Protein AF-A0A5N1IMX7-F1 (afdb_monomer_lite)

Sequence (66 aa):
MLLLATVWEYYYLGDRHTDATLRKAKCRAVRTEAGKCIRGKNGSMLVQFEDGKTRIIVGRLLRKLK

Organism: NCBI:txid2607655

pLDDT: mean 90.31, std 14.51, range [34.72, 97.94]

Radius of gyration: 12.1 Å; chains: 1; bounding box: 42×22×22 Å

Foldseek 3Di:
DDPPLPWWKWFQQDDPPDDPVRHRFMWTFDADPVSHGAADPQQWTWIATPVRDIDTGRNVRIGTDD

Secondary structure (DSSP, 8-state):
--------EEEE---TTS-GGGTT-EEEE-B-TTSPBPB-TTSEEEEEETTS-EEEEEGGGEEE--

Structure (mmCIF, N/CA/C/O backbone):
data_AF-A0A5N1IMX7-F1
#
_entry.id   AF-A0A5N1IMX7-F1
#
loop_
_atom_site.group_PDB
_atom_site.id
_atom_site.type_symbol
_atom_site.label_atom_id
_atom_site.label_alt_id
_atom_site.label_comp_id
_atom_site.label_asym_id
_atom_site.label_entity_id
_atom_site.label_seq_id
_atom_site.pdbx_PDB_ins_code
_atom_site.Cartn_x
_atom_site.Cartn_y
_atom_site.Cartn_z
_atom_site.occupancy
_atom_site.B_iso_or_equiv
_atom_site.auth_seq_id
_atom_site.auth_comp_id
_atom_site.auth_asym_id
_atom_site.auth_atom_id
_atom_site.pdbx_PDB_model_num
ATOM 1 N N . MET A 1 1 ? -27.596 -6.811 5.128 1.00 34.72 1 MET A N 1
ATOM 2 C CA . MET A 1 1 ? -27.001 -5.459 5.190 1.00 34.72 1 MET A CA 1
ATOM 3 C C . MET A 1 1 ? -25.525 -5.566 4.812 1.00 34.72 1 MET A C 1
ATOM 5 O O . MET A 1 1 ? -24.682 -5.749 5.676 1.00 34.72 1 MET A O 1
ATOM 9 N N . LEU A 1 2 ? -25.219 -5.575 3.511 1.00 40.59 2 LEU A N 1
ATOM 10 C CA . LEU A 1 2 ? -23.840 -5.602 3.012 1.00 40.59 2 LEU A CA 1
ATOM 11 C C . LEU A 1 2 ? -23.320 -4.163 3.012 1.00 40.59 2 LEU A C 1
ATOM 13 O O . LEU A 1 2 ? -23.692 -3.363 2.158 1.00 40.59 2 LEU A O 1
ATOM 17 N N . LEU A 1 3 ? -22.510 -3.821 4.014 1.00 45.41 3 LEU A N 1
ATOM 18 C CA . LEU A 1 3 ? -21.739 -2.582 4.020 1.00 45.41 3 LEU A CA 1
ATOM 19 C C . LEU A 1 3 ? -20.827 -2.596 2.790 1.00 45.41 3 LEU A C 1
ATOM 21 O O . LEU A 1 3 ? -19.871 -3.367 2.727 1.00 45.41 3 LEU A O 1
ATOM 25 N N . LEU A 1 4 ? -21.124 -1.733 1.818 1.00 44.88 4 LEU A N 1
ATOM 26 C CA . LEU A 1 4 ? -20.189 -1.337 0.772 1.00 44.88 4 LEU A CA 1
ATOM 27 C C . LEU A 1 4 ? -19.034 -0.595 1.454 1.00 44.88 4 LEU A C 1
ATOM 29 O O . LEU A 1 4 ? -18.992 0.635 1.495 1.00 44.88 4 LEU A O 1
ATOM 33 N N . ALA A 1 5 ? -18.107 -1.342 2.052 1.00 55.19 5 ALA A N 1
ATOM 34 C CA . ALA A 1 5 ? -16.823 -0.806 2.450 1.00 55.19 5 ALA A CA 1
ATOM 35 C C . ALA A 1 5 ? -16.160 -0.327 1.160 1.00 55.19 5 ALA A C 1
ATOM 37 O O . ALA A 1 5 ? -15.668 -1.129 0.372 1.00 55.19 5 ALA A O 1
ATOM 38 N N . THR A 1 6 ? -16.218 0.979 0.900 1.00 63.22 6 THR A N 1
ATOM 39 C CA . THR A 1 6 ? -15.496 1.586 -0.216 1.00 63.22 6 THR A CA 1
ATOM 40 C C . THR A 1 6 ? -14.035 1.178 -0.078 1.00 63.22 6 THR A C 1
ATOM 42 O O . THR A 1 6 ? -13.356 1.566 0.877 1.00 63.22 6 THR A O 1
ATOM 45 N N . VAL A 1 7 ? -13.579 0.305 -0.973 1.00 71.12 7 VAL A N 1
ATOM 46 C CA . VAL A 1 7 ? -12.217 -0.216 -0.961 1.00 71.12 7 VAL A CA 1
ATOM 47 C C . VAL A 1 7 ? -11.343 0.854 -1.595 1.00 71.12 7 VAL A C 1
ATOM 49 O O . VAL A 1 7 ? -11.570 1.263 -2.729 1.00 71.12 7 VAL A O 1
ATOM 52 N N . TRP A 1 8 ? -10.363 1.364 -0.851 1.00 87.38 8 TRP A N 1
ATOM 53 C CA . TRP A 1 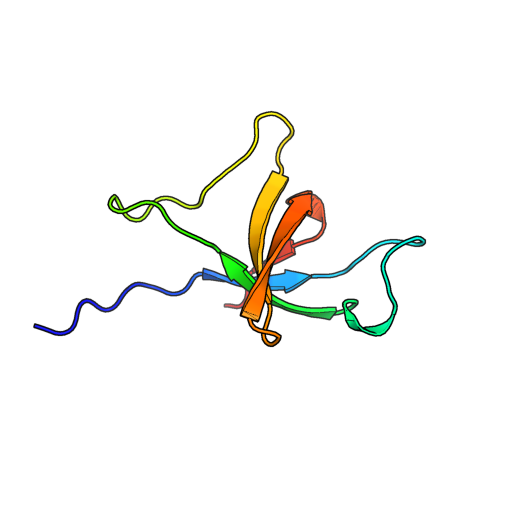8 ? -9.424 2.344 -1.397 1.00 87.38 8 TRP A CA 1
ATOM 54 C C . TRP A 1 8 ? -8.251 1.571 -1.956 1.00 87.38 8 TRP A C 1
ATOM 56 O O . TRP A 1 8 ? -7.379 1.127 -1.206 1.00 87.38 8 TRP A O 1
ATOM 66 N N . GLU A 1 9 ? -8.292 1.359 -3.264 1.00 94.81 9 GLU A N 1
ATOM 67 C CA . GLU A 1 9 ? -7.273 0.623 -3.996 1.00 94.81 9 GLU A CA 1
ATOM 68 C C . GLU A 1 9 ? -6.202 1.569 -4.546 1.00 94.81 9 GLU A C 1
ATOM 70 O O . GLU A 1 9 ? -6.460 2.732 -4.879 1.00 94.81 9 GLU A O 1
ATOM 75 N N . TYR A 1 10 ? -4.974 1.067 -4.625 1.00 97.00 10 TYR A N 1
ATOM 76 C CA . TYR A 1 10 ? -3.803 1.801 -5.078 1.00 97.00 10 TYR A CA 1
ATOM 77 C C . TYR A 1 10 ? -2.897 0.905 -5.929 1.00 97.00 10 TYR A C 1
ATOM 79 O O . TYR A 1 10 ? -2.852 -0.307 -5.731 1.00 97.00 10 TYR A O 1
ATOM 87 N N . TYR A 1 11 ? -2.107 1.518 -6.811 1.00 97.19 11 TYR A N 1
ATOM 88 C CA . TYR A 1 11 ? -0.853 0.943 -7.295 1.00 97.19 11 TYR A CA 1
ATOM 89 C C . TYR A 1 11 ? 0.303 1.416 -6.415 1.00 97.19 11 TYR A C 1
ATOM 91 O O . TYR A 1 11 ? 0.454 2.621 -6.175 1.00 97.19 11 TYR A O 1
ATOM 99 N N . TYR A 1 12 ? 1.149 0.487 -5.974 1.00 97.44 12 TYR A N 1
ATOM 100 C CA . TYR A 1 12 ? 2.418 0.807 -5.331 1.00 97.44 12 TYR A CA 1
ATOM 101 C C . TYR A 1 12 ? 3.512 0.977 -6.384 1.00 97.44 12 TYR A C 1
ATOM 103 O O . TYR A 1 12 ? 3.900 0.021 -7.038 1.00 97.44 12 TYR A O 1
ATOM 111 N N . LEU A 1 13 ? 4.037 2.188 -6.561 1.00 97.62 13 LEU A N 1
ATOM 112 C CA . LEU A 1 13 ? 5.069 2.458 -7.569 1.00 97.62 13 LEU A CA 1
ATOM 113 C C . LEU A 1 13 ? 6.402 1.766 -7.261 1.00 97.62 13 LEU A C 1
ATOM 115 O O . LEU A 1 13 ? 7.112 1.365 -8.182 1.00 97.62 13 LEU A O 1
ATOM 119 N N . GLY A 1 14 ? 6.724 1.625 -5.975 1.00 96.38 14 GLY A N 1
ATOM 120 C CA . GLY A 1 14 ? 8.062 1.270 -5.522 1.00 96.38 14 GLY A CA 1
ATOM 121 C C . GLY A 1 14 ? 9.090 2.382 -5.739 1.00 96.38 14 GLY A C 1
ATOM 122 O O . GLY A 1 14 ? 8.798 3.467 -6.240 1.00 96.38 14 GLY A O 1
ATOM 123 N N . ASP A 1 15 ? 10.312 2.092 -5.325 1.00 95.00 15 ASP A N 1
ATOM 124 C CA . ASP A 1 15 ? 11.522 2.883 -5.511 1.00 95.00 15 ASP A CA 1
ATOM 125 C C . ASP A 1 15 ? 12.691 1.967 -5.914 1.00 95.00 15 ASP A C 1
ATOM 127 O O . ASP A 1 15 ? 12.509 0.767 -6.155 1.00 95.00 15 ASP A O 1
ATOM 131 N N . ARG A 1 16 ? 13.909 2.524 -5.984 1.00 95.75 16 ARG A N 1
ATOM 132 C CA . ARG A 1 16 ? 15.111 1.790 -6.407 1.00 95.75 16 ARG A CA 1
ATOM 133 C C . ARG A 1 16 ? 15.394 0.523 -5.586 1.00 95.75 16 ARG A C 1
ATOM 135 O O . ARG A 1 16 ? 15.953 -0.409 -6.146 1.00 95.75 16 ARG A O 1
ATOM 142 N N . HIS A 1 17 ? 14.980 0.488 -4.319 1.00 94.62 17 HIS A N 1
ATOM 143 C CA . HIS A 1 17 ? 15.257 -0.594 -3.366 1.00 94.62 17 HIS A CA 1
ATOM 144 C C . HIS A 1 17 ? 14.067 -1.530 -3.159 1.00 94.62 17 HIS A C 1
ATOM 146 O O . HIS A 1 17 ? 14.161 -2.516 -2.436 1.00 94.62 17 HIS A O 1
ATOM 152 N N . THR A 1 18 ? 12.931 -1.215 -3.773 1.00 95.25 18 THR A N 1
ATOM 153 C CA . THR A 1 18 ? 11.733 -2.044 -3.696 1.00 95.25 18 THR A CA 1
ATOM 154 C C . THR A 1 18 ? 11.939 -3.346 -4.457 1.00 95.25 18 THR A C 1
ATOM 156 O O . THR A 1 18 ? 12.371 -3.313 -5.613 1.00 95.25 18 THR A O 1
ATOM 159 N N . ASP A 1 19 ? 11.556 -4.458 -3.826 1.00 93.56 19 ASP A N 1
ATOM 160 C CA . ASP A 1 19 ? 11.449 -5.771 -4.463 1.00 93.56 19 ASP A CA 1
ATOM 161 C C . ASP A 1 19 ? 10.699 -5.651 -5.799 1.00 93.56 19 ASP A C 1
ATOM 163 O O . ASP A 1 19 ? 9.603 -5.084 -5.869 1.00 93.56 19 ASP A O 1
ATOM 167 N N . ALA A 1 20 ? 11.303 -6.168 -6.869 1.00 93.94 20 ALA A N 1
ATOM 168 C CA . ALA A 1 20 ? 10.759 -6.072 -8.216 1.00 93.94 20 ALA A CA 1
ATOM 169 C C . ALA A 1 20 ? 9.335 -6.644 -8.320 1.00 93.94 20 ALA A C 1
ATOM 171 O O . ALA A 1 20 ? 8.531 -6.115 -9.085 1.00 93.94 20 ALA A O 1
ATOM 172 N N . THR A 1 21 ? 9.003 -7.654 -7.512 1.00 93.38 21 THR A N 1
ATOM 173 C CA . THR A 1 21 ? 7.680 -8.299 -7.489 1.00 93.38 21 THR A CA 1
ATOM 174 C C . THR A 1 21 ? 6.573 -7.402 -6.931 1.00 93.38 21 THR A C 1
ATOM 176 O O . THR A 1 21 ? 5.400 -7.604 -7.234 1.00 93.38 21 THR A O 1
ATOM 179 N N . LEU A 1 22 ? 6.926 -6.379 -6.146 1.00 94.12 22 LEU A N 1
ATOM 180 C CA . LEU A 1 22 ? 5.971 -5.446 -5.543 1.00 94.12 22 LEU A CA 1
ATOM 181 C C . LEU A 1 22 ? 5.812 -4.151 -6.346 1.00 94.12 22 LEU A C 1
ATOM 183 O O . LEU A 1 22 ? 4.890 -3.373 -6.087 1.00 94.12 22 LEU A O 1
ATOM 187 N N . ARG A 1 23 ? 6.688 -3.886 -7.323 1.00 95.25 23 ARG A N 1
ATOM 188 C CA . ARG A 1 23 ? 6.590 -2.682 -8.155 1.00 95.25 23 ARG A CA 1
ATOM 189 C C . ARG A 1 23 ? 5.352 -2.743 -9.042 1.00 95.25 23 ARG 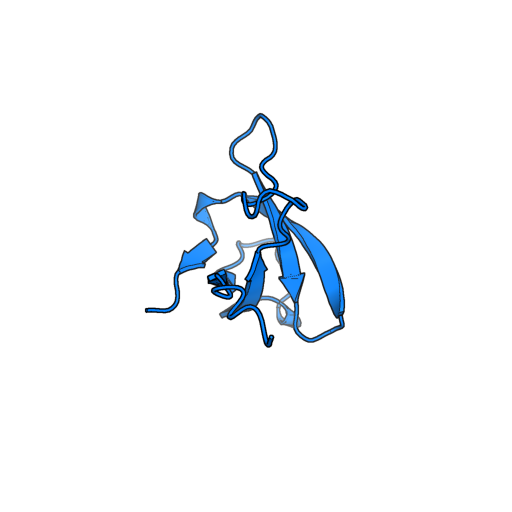A C 1
ATOM 191 O O . ARG A 1 23 ? 5.120 -3.711 -9.754 1.00 95.25 23 ARG A O 1
ATOM 198 N N . LYS A 1 24 ? 4.586 -1.654 -9.032 1.00 95.81 24 LYS A N 1
ATOM 199 C CA . LYS A 1 24 ? 3.282 -1.493 -9.695 1.00 95.81 24 LYS A CA 1
ATOM 200 C C . LYS A 1 24 ? 2.212 -2.488 -9.228 1.00 95.81 24 LYS A C 1
ATOM 202 O O . LYS A 1 24 ? 1.142 -2.529 -9.829 1.00 95.81 24 LYS A O 1
ATOM 207 N N . ALA A 1 25 ? 2.456 -3.242 -8.157 1.00 96.50 25 ALA A N 1
ATOM 208 C CA . ALA A 1 25 ? 1.470 -4.168 -7.622 1.00 96.50 25 ALA A CA 1
ATOM 209 C C . ALA A 1 25 ? 0.270 -3.411 -7.033 1.00 96.50 25 ALA A C 1
ATOM 211 O O . ALA A 1 25 ? 0.402 -2.287 -6.526 1.00 96.50 25 ALA A O 1
ATOM 212 N N . LYS A 1 26 ? -0.909 -4.036 -7.109 1.00 96.88 26 LYS A N 1
ATOM 213 C CA . LYS A 1 26 ? -2.130 -3.518 -6.492 1.00 96.88 26 LYS A CA 1
ATOM 214 C C . LYS A 1 26 ? -2.101 -3.742 -4.987 1.00 96.88 26 LYS A C 1
ATOM 216 O O . LYS A 1 26 ? -1.616 -4.761 -4.494 1.00 96.88 26 LYS A O 1
ATOM 221 N N . CYS A 1 27 ? -2.656 -2.788 -4.256 1.00 97.00 27 CYS A N 1
ATOM 222 C CA . CYS A 1 27 ? -2.866 -2.910 -2.825 1.00 97.00 27 CYS A CA 1
ATOM 223 C C . CYS A 1 27 ? -4.099 -2.127 -2.372 1.00 97.00 27 CYS A C 1
ATOM 225 O O . CYS A 1 27 ? -4.610 -1.250 -3.071 1.00 97.00 27 CYS A O 1
ATOM 227 N N . ARG A 1 28 ? -4.583 -2.457 -1.178 1.00 96.88 28 ARG A N 1
ATOM 228 C CA . ARG A 1 28 ? -5.775 -1.872 -0.559 1.00 96.88 28 ARG A CA 1
ATOM 229 C C . ARG A 1 28 ? -5.398 -1.211 0.754 1.00 96.88 28 ARG A C 1
ATOM 231 O O . ARG A 1 28 ? -4.612 -1.770 1.515 1.00 96.88 28 ARG A O 1
ATOM 238 N N . ALA A 1 29 ? -5.947 -0.035 1.045 1.00 96.69 29 ALA A N 1
ATOM 239 C CA . ALA A 1 29 ? -5.751 0.581 2.356 1.00 96.69 29 ALA A CA 1
ATOM 240 C C . ALA A 1 29 ? -6.404 -0.262 3.455 1.00 96.69 29 ALA A C 1
ATOM 242 O O . ALA A 1 29 ? -7.597 -0.562 3.378 1.00 96.69 29 ALA A O 1
ATOM 243 N N . VAL A 1 30 ? -5.646 -0.557 4.512 1.00 96.19 30 VAL A N 1
ATOM 244 C CA . VAL A 1 30 ? -6.220 -1.090 5.750 1.00 96.19 30 VAL A CA 1
ATOM 245 C C . VAL A 1 30 ? -6.896 0.057 6.498 1.00 96.19 30 VAL A C 1
ATOM 247 O O . VAL A 1 30 ? -6.368 1.176 6.573 1.00 96.19 30 VAL A O 1
ATOM 250 N N . ARG A 1 31 ? -8.095 -0.207 7.017 1.00 93.56 31 ARG A N 1
ATOM 251 C CA . ARG A 1 31 ? -8.972 0.796 7.622 1.00 93.56 31 ARG A CA 1
ATOM 252 C C . ARG A 1 31 ? -9.284 0.452 9.067 1.00 93.56 31 ARG A C 1
ATOM 254 O O . ARG A 1 31 ? -9.341 -0.717 9.427 1.00 93.56 31 ARG A O 1
ATOM 261 N N . THR A 1 32 ? -9.480 1.483 9.879 1.00 93.31 32 THR A N 1
ATOM 262 C CA . THR A 1 32 ? -10.049 1.332 11.218 1.00 93.31 32 THR A CA 1
ATOM 263 C C . THR A 1 32 ? -11.519 0.931 11.121 1.00 93.31 32 THR A C 1
ATOM 265 O O . THR A 1 32 ? -12.145 1.093 10.071 1.00 93.31 32 THR A O 1
ATOM 268 N N . GLU A 1 33 ? -12.098 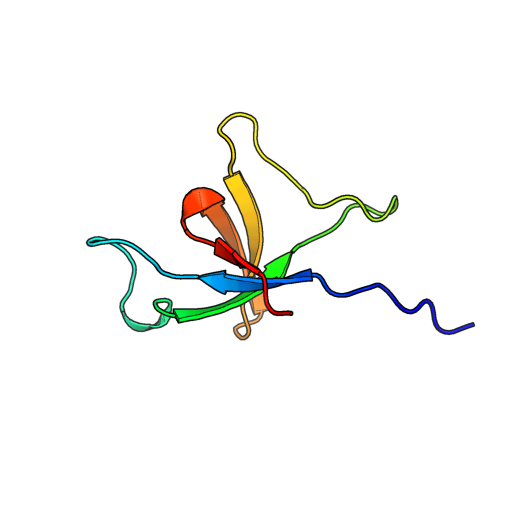0.490 12.234 1.00 91.12 33 GLU A N 1
ATOM 269 C CA . GLU A 1 33 ? -13.539 0.213 12.339 1.00 91.12 33 GLU A CA 1
ATOM 270 C C . GLU A 1 33 ? -14.396 1.438 11.972 1.00 91.12 33 GLU A C 1
ATOM 272 O O . GLU A 1 33 ? -15.453 1.310 11.366 1.00 91.12 33 GLU A O 1
ATOM 277 N N . ALA A 1 34 ? -13.882 2.649 12.222 1.00 90.38 34 ALA A N 1
ATOM 278 C CA . ALA A 1 34 ? -14.497 3.915 11.819 1.00 90.38 34 ALA A CA 1
ATOM 279 C C . ALA A 1 34 ? -14.314 4.266 10.321 1.00 90.38 34 ALA A C 1
ATOM 281 O O . ALA A 1 34 ? -14.614 5.385 9.903 1.00 90.38 34 ALA A O 1
ATOM 282 N N . GLY A 1 35 ? -13.753 3.366 9.506 1.00 90.06 35 GLY A N 1
ATOM 283 C CA . GLY A 1 35 ? -13.598 3.531 8.057 1.00 90.06 35 GLY A CA 1
ATOM 284 C C . GLY A 1 35 ? -12.458 4.455 7.610 1.00 90.06 35 GLY A C 1
ATOM 285 O O . GLY A 1 35 ? -12.333 4.744 6.417 1.00 90.06 35 GLY A O 1
ATOM 286 N N . LYS A 1 36 ? -11.599 4.921 8.527 1.00 91.25 36 LYS A N 1
ATOM 287 C CA . LYS A 1 36 ? -10.445 5.776 8.196 1.00 91.25 36 LYS A CA 1
ATOM 288 C C . LYS A 1 36 ? -9.240 4.923 7.803 1.00 91.25 36 LYS A C 1
ATOM 290 O O . LYS A 1 36 ? -8.972 3.909 8.437 1.00 91.25 36 LYS A O 1
ATOM 295 N N . CYS A 1 37 ? -8.481 5.338 6.787 1.00 94.19 37 CYS A N 1
ATOM 296 C CA . CYS A 1 37 ? -7.222 4.667 6.442 1.00 94.19 37 CYS A CA 1
ATOM 297 C C . CYS A 1 37 ? -6.213 4.801 7.591 1.00 94.19 37 CYS A C 1
ATOM 299 O O . CYS A 1 37 ? -6.045 5.892 8.140 1.00 94.19 37 CYS A O 1
ATOM 301 N N . ILE A 1 38 ? -5.502 3.722 7.911 1.00 96.19 38 ILE A N 1
ATOM 302 C CA . ILE A 1 38 ? -4.475 3.731 8.956 1.00 96.19 38 ILE A CA 1
ATOM 303 C C . ILE A 1 38 ? -3.211 4.413 8.414 1.00 96.19 38 ILE A C 1
ATOM 305 O O . ILE A 1 38 ? -2.590 3.941 7.457 1.00 96.19 38 ILE A O 1
ATOM 309 N N . ARG A 1 39 ? -2.836 5.546 9.017 1.00 96.12 39 ARG A N 1
ATOM 310 C CA . ARG A 1 39 ? -1.712 6.403 8.607 1.00 96.12 39 ARG A CA 1
ATOM 311 C C . ARG A 1 39 ? -0.662 6.487 9.713 1.00 96.12 39 ARG A C 1
ATOM 313 O O . ARG A 1 39 ? -1.010 6.617 10.881 1.00 96.12 39 ARG A O 1
ATOM 320 N N . GLY A 1 40 ? 0.614 6.460 9.336 1.00 96.06 40 GLY A N 1
ATOM 321 C CA . GLY A 1 40 ? 1.726 6.729 10.249 1.00 96.06 40 GLY A CA 1
ATOM 322 C C . GLY A 1 40 ? 2.104 8.214 10.287 1.00 96.06 40 GLY A C 1
ATOM 323 O O . GLY A 1 40 ? 1.807 8.963 9.356 1.00 96.06 40 GLY A O 1
ATOM 324 N N . LYS A 1 41 ? 2.828 8.629 11.337 1.00 94.94 41 LYS A N 1
ATOM 325 C CA . LYS A 1 41 ? 3.250 10.028 11.574 1.00 94.94 41 LYS A CA 1
ATOM 326 C C . LYS A 1 41 ? 4.041 10.648 10.408 1.00 94.94 41 LYS A C 1
ATOM 328 O O . LYS A 1 41 ? 3.902 11.834 10.144 1.00 94.94 41 LYS A O 1
ATOM 333 N N . ASN A 1 42 ? 4.809 9.843 9.669 1.00 93.44 42 ASN A N 1
ATOM 334 C CA . ASN A 1 42 ? 5.689 10.300 8.582 1.00 93.44 42 ASN A CA 1
ATOM 335 C C . ASN A 1 42 ? 5.049 10.172 7.184 1.00 93.44 42 ASN A C 1
ATOM 337 O O . ASN A 1 42 ? 5.738 9.931 6.192 1.00 93.44 42 ASN A O 1
ATOM 341 N N . GLY A 1 43 ? 3.718 10.258 7.095 1.00 95.00 43 GLY A N 1
ATOM 342 C CA . GLY A 1 43 ? 2.996 10.165 5.821 1.00 95.00 43 GLY A CA 1
ATOM 343 C C . GLY A 1 43 ? 2.975 8.760 5.209 1.00 95.00 43 GLY A C 1
ATOM 344 O O . GLY A 1 43 ? 2.710 8.605 4.014 1.00 95.00 43 GLY A O 1
ATOM 345 N N . SER A 1 44 ? 3.254 7.725 6.002 1.00 97.94 44 SER A N 1
ATOM 346 C CA . SER A 1 44 ? 3.077 6.333 5.594 1.00 97.94 44 SER A CA 1
ATOM 347 C C . SER A 1 44 ? 1.622 5.884 5.739 1.00 97.94 44 SER A C 1
ATOM 349 O O . SER A 1 44 ? 0.807 6.525 6.406 1.00 97.94 44 SER A O 1
ATOM 351 N N . MET A 1 45 ? 1.274 4.785 5.081 1.00 97.88 45 MET A N 1
ATOM 352 C CA . MET A 1 45 ? -0.042 4.164 5.146 1.00 97.88 45 MET A CA 1
ATOM 353 C C . MET A 1 45 ? 0.106 2.650 5.238 1.00 97.88 45 MET A C 1
ATOM 355 O O . MET A 1 45 ? 0.979 2.071 4.589 1.00 97.88 45 MET A O 1
ATOM 359 N N . LEU A 1 46 ? -0.751 2.025 6.039 1.00 97.94 46 LEU A N 1
ATOM 360 C CA . LEU A 1 46 ? -0.846 0.576 6.120 1.00 97.94 46 LEU A CA 1
ATOM 361 C C . LEU A 1 46 ? -1.697 0.061 4.952 1.00 97.94 46 LEU A C 1
ATOM 363 O O . LEU A 1 46 ? -2.848 0.474 4.789 1.00 97.94 46 LEU A O 1
ATOM 367 N N . VAL A 1 47 ? -1.130 -0.821 4.132 1.00 97.50 47 VAL A N 1
ATOM 368 C CA . VAL A 1 47 ? -1.813 -1.401 2.968 1.00 97.50 47 VAL A CA 1
ATOM 369 C C . VAL A 1 47 ? -1.656 -2.914 2.944 1.00 97.50 47 VAL A C 1
ATOM 371 O O . VAL A 1 47 ? -0.636 -3.434 3.389 1.00 97.50 47 VAL A O 1
ATOM 374 N N . GLN A 1 48 ? -2.642 -3.612 2.396 1.00 97.50 48 GLN A N 1
ATOM 375 C CA . GLN A 1 48 ? -2.593 -5.047 2.137 1.00 97.50 48 GLN A CA 1
ATOM 376 C C . GLN A 1 48 ? -2.432 -5.288 0.636 1.00 97.50 48 GLN A C 1
ATOM 378 O O . GLN A 1 48 ? -3.164 -4.707 -0.168 1.00 97.50 48 GLN A O 1
ATOM 383 N N . PHE A 1 49 ? -1.450 -6.103 0.262 1.00 96.31 49 PHE A N 1
ATOM 384 C CA . PHE A 1 49 ? -1.227 -6.524 -1.124 1.00 96.31 49 PHE A CA 1
ATOM 385 C C . PHE A 1 49 ? -2.031 -7.789 -1.447 1.00 96.31 49 PHE A C 1
ATOM 387 O O . PHE A 1 49 ? -2.597 -8.422 -0.557 1.00 96.31 49 PHE A O 1
ATOM 394 N N . GLU A 1 50 ? -2.075 -8.165 -2.726 1.00 92.56 50 GLU A N 1
ATOM 395 C CA . GLU A 1 50 ? -2.775 -9.374 -3.191 1.00 92.56 50 GLU A CA 1
ATOM 396 C C . GLU A 1 50 ?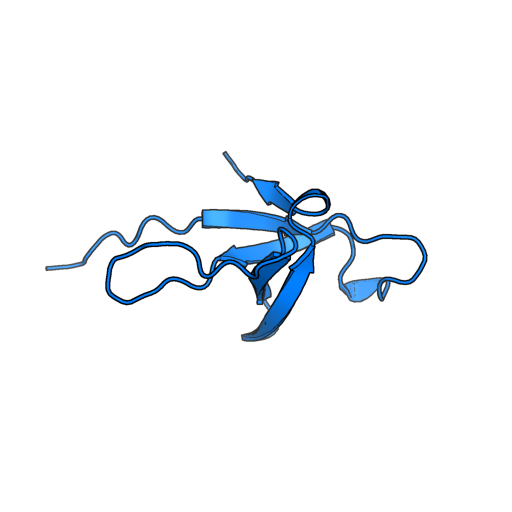 -2.211 -10.672 -2.589 1.00 92.56 50 GLU A C 1
ATOM 398 O O . GLU A 1 50 ? -2.942 -11.645 -2.448 1.00 92.56 50 GLU A O 1
ATOM 403 N N . ASP A 1 51 ? -0.954 -10.665 -2.132 1.00 92.62 51 ASP A N 1
ATOM 404 C CA . ASP A 1 51 ? -0.348 -11.773 -1.379 1.00 92.62 51 ASP A CA 1
ATOM 405 C C . ASP A 1 51 ? -0.869 -11.901 0.069 1.00 92.62 51 ASP A C 1
ATOM 407 O O . ASP A 1 51 ? -0.341 -12.682 0.861 1.00 92.62 51 ASP A O 1
ATOM 411 N N . GLY A 1 52 ? -1.868 -11.097 0.443 1.00 93.56 52 GLY A N 1
ATOM 412 C CA . GLY A 1 52 ? -2.496 -11.075 1.761 1.00 93.56 52 GLY A CA 1
ATOM 413 C C . GLY A 1 52 ? -1.660 -10.391 2.842 1.00 93.56 52 GLY A C 1
ATOM 414 O O . GLY A 1 52 ? -2.170 -10.137 3.937 1.00 93.56 52 GLY A O 1
ATOM 415 N N . LYS A 1 53 ? -0.399 -10.038 2.559 1.00 96.00 53 LYS A N 1
ATOM 416 C CA . LYS A 1 53 ? 0.497 -9.437 3.547 1.00 96.00 53 LYS A CA 1
ATOM 417 C C . LYS A 1 53 ? 0.282 -7.935 3.640 1.00 96.00 53 LYS A C 1
ATOM 419 O O . LYS A 1 53 ? 0.213 -7.207 2.643 1.00 96.00 53 LYS A O 1
ATOM 424 N N . THR A 1 54 ? 0.261 -7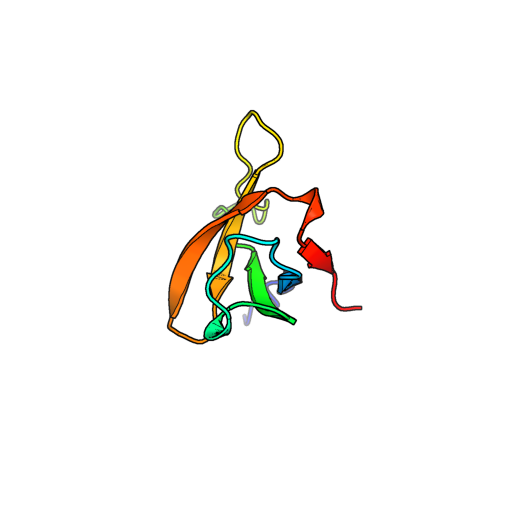.465 4.879 1.00 97.38 54 THR A N 1
ATOM 425 C CA . THR A 1 54 ? 0.158 -6.048 5.199 1.00 97.38 54 THR A CA 1
ATOM 426 C C . THR A 1 54 ? 1.544 -5.421 5.297 1.00 97.38 54 THR A C 1
ATOM 428 O O . THR A 1 54 ? 2.450 -5.982 5.910 1.00 97.38 54 THR A O 1
ATOM 431 N N . ARG A 1 55 ? 1.725 -4.246 4.694 1.00 96.94 55 ARG A N 1
ATOM 432 C CA . ARG A 1 55 ? 2.995 -3.513 4.665 1.00 96.94 55 ARG A CA 1
ATOM 433 C C . ARG A 1 55 ? 2.762 -2.027 4.922 1.00 96.94 55 ARG A C 1
ATOM 435 O O . ARG A 1 55 ? 1.732 -1.469 4.542 1.00 96.94 55 ARG A O 1
ATOM 442 N N . ILE A 1 56 ? 3.734 -1.375 5.556 1.00 97.06 56 ILE A N 1
ATOM 443 C CA . ILE A 1 56 ? 3.747 0.079 5.742 1.00 97.06 56 ILE A CA 1
ATOM 444 C C . ILE A 1 56 ? 4.436 0.699 4.528 1.00 97.06 56 ILE A C 1
ATOM 446 O O . ILE A 1 56 ? 5.624 0.476 4.311 1.00 97.06 56 ILE A O 1
ATOM 450 N N . ILE A 1 57 ? 3.704 1.493 3.749 1.00 97.12 57 ILE A N 1
ATOM 451 C CA . ILE A 1 57 ? 4.214 2.122 2.527 1.00 97.12 57 ILE A CA 1
ATOM 452 C C . ILE A 1 57 ? 4.208 3.638 2.677 1.00 97.12 57 ILE A C 1
ATOM 454 O O . ILE A 1 57 ? 3.258 4.226 3.193 1.00 97.12 57 ILE A O 1
ATOM 458 N N . VAL A 1 58 ? 5.262 4.299 2.203 1.00 96.75 58 VAL A N 1
ATOM 459 C CA . VAL A 1 58 ? 5.305 5.762 2.149 1.00 96.75 58 VAL A CA 1
ATOM 460 C C . VAL A 1 58 ? 4.244 6.259 1.165 1.00 96.75 58 VAL A C 1
ATOM 462 O O . VAL A 1 58 ? 4.279 5.914 -0.014 1.00 96.75 58 VAL A O 1
ATOM 465 N N . GLY A 1 59 ? 3.317 7.105 1.622 1.00 96.38 59 GLY A N 1
ATOM 466 C CA . GLY A 1 59 ? 2.117 7.465 0.862 1.00 96.38 59 GLY A CA 1
ATOM 467 C C . GLY A 1 59 ? 2.386 8.083 -0.514 1.00 96.38 59 GLY A C 1
ATOM 468 O O . GLY A 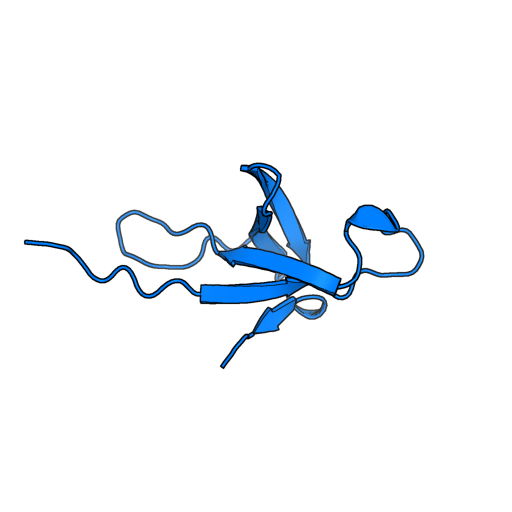1 59 ? 1.608 7.855 -1.433 1.00 96.38 59 GLY A O 1
ATOM 469 N N . ARG A 1 60 ? 3.509 8.794 -0.696 1.00 96.44 60 ARG A N 1
ATOM 470 C CA . ARG A 1 60 ? 3.905 9.369 -2.000 1.00 96.44 60 ARG A CA 1
ATOM 471 C C . ARG A 1 60 ? 4.174 8.321 -3.088 1.00 96.44 60 ARG A C 1
ATOM 473 O O . ARG A 1 60 ? 4.183 8.664 -4.265 1.00 96.44 60 ARG A O 1
ATOM 480 N N . LEU A 1 61 ? 4.408 7.066 -2.698 1.00 97.56 61 LEU A N 1
ATOM 481 C CA . LEU A 1 61 ? 4.626 5.943 -3.611 1.00 97.56 61 LEU A CA 1
ATOM 482 C C . LEU A 1 61 ? 3.319 5.233 -3.993 1.00 97.56 61 LEU A C 1
ATOM 484 O O . LEU A 1 61 ? 3.357 4.277 -4.762 1.00 97.56 61 LEU A O 1
ATOM 488 N N . LEU A 1 62 ? 2.173 5.670 -3.466 1.00 97.38 62 LEU A N 1
ATOM 489 C CA . LEU A 1 62 ? 0.866 5.092 -3.761 1.00 97.38 62 LEU A CA 1
ATOM 490 C C . LEU A 1 62 ? 0.106 5.967 -4.760 1.00 97.38 62 LEU A C 1
ATOM 492 O O . LEU A 1 62 ? -0.018 7.181 -4.583 1.00 97.38 62 LEU A O 1
ATOM 496 N N . ARG A 1 63 ? -0.450 5.346 -5.801 1.00 97.31 63 ARG A N 1
ATOM 497 C CA . ARG A 1 63 ? -1.330 5.999 -6.780 1.00 97.31 63 ARG A CA 1
ATOM 498 C C . ARG A 1 63 ? -2.724 5.414 -6.670 1.00 97.31 63 ARG A C 1
ATOM 500 O O . ARG A 1 63 ? -2.894 4.223 -6.885 1.00 97.31 63 ARG A O 1
ATOM 507 N N . LYS A 1 64 ? -3.698 6.243 -6.293 1.00 95.06 64 LYS A N 1
ATOM 508 C CA . LYS A 1 64 ? -5.087 5.815 -6.095 1.00 95.06 64 LYS A CA 1
ATOM 509 C C . LYS A 1 64 ? -5.671 5.297 -7.416 1.00 95.06 64 LYS A C 1
ATOM 511 O O . LYS A 1 64 ? -5.506 5.956 -8.443 1.00 95.06 64 LYS A O 1
ATOM 516 N N . LEU A 1 65 ? -6.347 4.151 -7.375 1.00 93.00 65 LEU A N 1
ATOM 517 C CA . LEU A 1 65 ? -7.182 3.676 -8.479 1.00 93.00 65 LEU A CA 1
ATOM 518 C C . LEU A 1 65 ? -8.494 4.476 -8.477 1.00 93.00 65 LEU A C 1
ATOM 520 O O . LEU A 1 65 ? -9.006 4.804 -7.403 1.00 93.00 65 LEU A O 1
ATOM 524 N N . LYS A 1 66 ? -8.961 4.883 -9.662 1.00 77.06 66 LYS A N 1
ATOM 525 C CA . LYS A 1 66 ? -10.194 5.671 -9.813 1.00 77.06 66 LYS A CA 1
ATOM 526 C C . LYS A 1 66 ? -11.412 4.860 -9.399 1.00 77.06 66 LYS A C 1
ATOM 528 O O . LYS A 1 66 ? -11.472 3.684 -9.810 1.00 77.06 66 LYS A O 1
#